Protein AF-X1FG96-F1 (afdb_monomer)

Sequence (168 aa):
IIVNEELYPQISDKLMDEYVPQLEGDGISVEVWTTLYGTPEDLRDAMADYYSINGFYYCMQVGEFPPPLSEIGFFPGESTPYPIDFFFMDLDGEWIDYDEDGYYDDHTGSLEPDIVFGRLAAYTLTYGSSDEAELVNHYLDKNLAYRRGEVTEVLERALAFIDDDWFY

Secondary structure (DSSP, 8-state):
-EEETTTHHHHHHHIIIIIHHHHHHTT-----EEE--S-HHHHHHHHHHHHHHH-S-EEEEES--PPPEEEE-SSTT--EEEE-GGGGT-SSEEEE-SS-SSSB-EEEE--S-SSEEEEE--TT--GGG--HHHHHHHHHHHHHHHHTT------S------SS----

pLDDT: mean 92.65, std 7.82, range [55.69, 98.44]

Nearest PDB structures (foldseek):
  6p6f-assembly1_B  TM=4.409E-01  e=1.849E+00  synthetic construct
  1c2y-assembly1_A  TM=4.576E-01  e=1.974E+00  Spinacia oleracea
  1y7p-assembly1_C  TM=4.973E-01  e=6.408E+00  Archaeoglobus fulgidus
  1y7p-assembly1_A  TM=4.984E-01  e=6.003E+00  Archaeoglobus fulgidus
  1y7p-assembly2_B  TM=4.578E-01  e=4.054E+00  Archaeoglobus fulgidus

Mean predicted aligned error: 5.11 Å

Radius of gyration: 18.97 Å; Cα contacts (8 Å, |Δi|>4): 216; chains: 1; bounding box: 45×39×53 Å

Structure (mmCIF, N/CA/C/O backbone):
data_AF-X1FG96-F1
#
_entry.id   AF-X1FG96-F1
#
loop_
_atom_site.group_PDB
_atom_site.id
_atom_site.type_symbol
_atom_site.label_atom_id
_atom_site.label_alt_id
_atom_site.label_comp_id
_atom_site.label_asym_id
_atom_site.label_entity_id
_atom_site.label_seq_id
_atom_site.pdbx_PDB_ins_code
_atom_site.Cartn_x
_atom_site.Cartn_y
_atom_site.Cartn_z
_atom_site.occupancy
_atom_site.B_iso_or_equiv
_atom_site.auth_seq_id
_atom_site.auth_comp_id
_atom_site.auth_asym_id
_atom_site.auth_atom_id
_atom_site.pdbx_PDB_model_num
ATOM 1 N N . ILE A 1 1 ? 1.375 -5.688 6.969 1.00 97.81 1 ILE A N 1
ATOM 2 C CA . ILE A 1 1 ? 0.997 -4.262 6.791 1.00 97.81 1 ILE A CA 1
ATOM 3 C C . ILE A 1 1 ? 2.287 -3.466 6.745 1.00 97.81 1 ILE A C 1
ATOM 5 O O . ILE A 1 1 ? 3.113 -3.654 7.625 1.00 97.81 1 ILE A O 1
ATOM 9 N N . ILE A 1 2 ? 2.477 -2.625 5.735 1.00 97.38 2 ILE A N 1
ATOM 10 C CA . ILE A 1 2 ? 3.676 -1.796 5.568 1.00 97.38 2 ILE A CA 1
ATOM 11 C C . ILE A 1 2 ? 3.235 -0.337 5.651 1.00 97.38 2 ILE A C 1
ATOM 13 O O . ILE A 1 2 ? 2.331 0.067 4.925 1.00 97.38 2 ILE A O 1
ATOM 17 N N . VAL A 1 3 ? 3.824 0.437 6.556 1.00 97.62 3 VAL A N 1
ATOM 18 C CA . VAL A 1 3 ? 3.413 1.815 6.846 1.00 97.62 3 VAL A CA 1
ATOM 19 C C . VAL A 1 3 ? 4.579 2.762 6.605 1.00 97.62 3 VAL A C 1
ATOM 21 O O . VAL A 1 3 ? 5.705 2.471 7.013 1.00 97.62 3 VAL A O 1
ATOM 24 N N . ASN A 1 4 ? 4.308 3.901 5.967 1.00 96.81 4 ASN A N 1
ATOM 25 C CA . ASN A 1 4 ? 5.288 4.972 5.845 1.00 96.81 4 ASN A CA 1
ATOM 26 C C . ASN A 1 4 ? 5.738 5.418 7.252 1.00 96.81 4 ASN A C 1
ATOM 28 O O . ASN A 1 4 ? 4.910 5.666 8.132 1.00 96.81 4 ASN A O 1
ATOM 32 N N . GLU A 1 5 ? 7.049 5.482 7.479 1.00 96.62 5 GLU A N 1
ATOM 33 C CA . GLU A 1 5 ? 7.643 5.731 8.799 1.00 96.62 5 GLU A CA 1
ATOM 34 C C . GLU A 1 5 ? 7.254 7.094 9.387 1.00 96.62 5 GLU A C 1
ATOM 36 O O . GLU A 1 5 ? 7.094 7.209 10.601 1.00 96.62 5 GLU A O 1
ATOM 41 N N . GLU A 1 6 ? 7.031 8.110 8.552 1.00 95.81 6 GLU A N 1
ATOM 42 C CA . GLU A 1 6 ? 6.608 9.443 9.001 1.00 95.81 6 GLU A CA 1
ATOM 43 C C . GLU A 1 6 ? 5.119 9.482 9.366 1.00 95.81 6 GLU A C 1
ATOM 45 O O . GLU A 1 6 ? 4.701 10.208 10.276 1.00 95.81 6 GLU A O 1
ATOM 50 N N . LEU A 1 7 ? 4.305 8.672 8.687 1.00 96.75 7 LEU A N 1
ATOM 51 C CA . LEU A 1 7 ? 2.878 8.554 8.967 1.00 96.75 7 LEU A CA 1
ATOM 52 C C . LEU A 1 7 ? 2.603 7.690 10.204 1.00 96.75 7 LEU A C 1
ATOM 54 O O . LEU A 1 7 ? 1.666 7.968 10.954 1.00 96.75 7 LEU A O 1
ATOM 58 N N . TYR A 1 8 ? 3.414 6.655 10.439 1.00 98.12 8 TYR A N 1
ATOM 59 C CA . TYR A 1 8 ? 3.157 5.644 11.466 1.00 98.12 8 TYR A CA 1
ATOM 60 C C . TYR A 1 8 ? 2.853 6.218 12.865 1.00 98.12 8 TYR A C 1
ATOM 62 O O . TYR A 1 8 ? 1.822 5.835 13.421 1.00 98.12 8 TYR A O 1
ATOM 70 N N . PRO A 1 9 ? 3.626 7.174 13.429 1.00 98.25 9 PRO A N 1
ATOM 71 C CA . PRO A 1 9 ? 3.339 7.737 14.754 1.00 98.25 9 PRO A CA 1
ATOM 72 C C . PRO A 1 9 ? 1.984 8.450 14.860 1.00 98.25 9 PRO A C 1
ATOM 74 O O . PRO A 1 9 ? 1.491 8.668 15.961 1.00 98.25 9 PRO A O 1
ATOM 77 N N . GLN A 1 10 ? 1.399 8.855 13.731 1.00 98.00 10 GLN A N 1
ATOM 78 C CA . GLN A 1 10 ? 0.145 9.610 13.671 1.00 98.00 10 GLN A CA 1
ATOM 79 C C . GLN A 1 10 ? -1.085 8.693 13.580 1.00 98.00 10 GLN A C 1
ATOM 81 O O . GLN A 1 10 ? -2.214 9.130 13.807 1.00 98.00 10 GLN A O 1
ATOM 86 N N . ILE A 1 11 ? -0.876 7.417 13.249 1.00 98.19 11 ILE A N 1
ATOM 87 C CA . ILE A 1 11 ? -1.941 6.417 13.101 1.00 98.19 11 ILE A CA 1
ATOM 88 C C . ILE A 1 11 ? -1.754 5.213 14.032 1.00 98.19 11 ILE A C 1
ATOM 90 O O . ILE A 1 11 ? -2.634 4.356 14.095 1.00 98.19 11 ILE A O 1
ATOM 94 N N . SER A 1 12 ? -0.619 5.119 14.738 1.00 98.06 12 SER A N 1
ATOM 95 C CA . SER A 1 12 ? -0.228 3.933 15.506 1.00 98.06 12 SER A CA 1
ATOM 96 C C . SER A 1 12 ? -1.237 3.564 16.579 1.00 98.06 12 SER A C 1
ATOM 98 O O . SER A 1 12 ? -1.514 2.382 16.728 1.00 98.06 12 SER A O 1
ATOM 100 N N . ASP A 1 13 ? -1.826 4.539 17.272 1.00 98.12 13 ASP A N 1
ATOM 101 C CA . ASP A 1 13 ? -2.819 4.272 18.319 1.00 98.12 13 ASP A CA 1
ATOM 102 C C . ASP A 1 13 ? -4.022 3.523 17.721 1.00 98.12 13 ASP A C 1
ATOM 104 O O . ASP A 1 13 ? -4.406 2.452 18.180 1.00 98.12 13 ASP A O 1
ATOM 108 N N . LYS A 1 14 ? -4.567 4.010 16.600 1.00 98.00 14 LYS A N 1
ATOM 109 C CA . LYS A 1 14 ? -5.678 3.339 15.911 1.00 98.00 14 LYS A CA 1
ATOM 110 C C . LYS A 1 14 ? -5.256 1.997 15.313 1.00 98.00 14 LYS A C 1
ATOM 112 O O . LYS A 1 14 ? -5.986 1.008 15.399 1.00 98.00 14 LYS A O 1
ATOM 117 N N . LEU A 1 15 ? -4.095 1.966 14.663 1.00 98.38 15 LEU A N 1
ATOM 118 C CA . LEU A 1 15 ? -3.607 0.793 13.951 1.00 98.38 15 LEU A CA 1
ATOM 119 C C . LEU A 1 15 ? -3.276 -0.353 14.914 1.00 98.38 15 LEU A C 1
ATOM 121 O O . LEU A 1 15 ? -3.755 -1.466 14.714 1.00 98.38 15 LEU A O 1
ATOM 125 N N . MET A 1 16 ? -2.479 -0.086 15.946 1.00 98.44 16 MET A N 1
ATOM 126 C CA . MET A 1 16 ? -1.924 -1.096 16.848 1.00 98.44 16 MET A CA 1
ATOM 127 C C . MET A 1 16 ? -2.837 -1.422 18.027 1.00 98.44 16 MET A C 1
ATOM 129 O O . MET A 1 16 ? -2.845 -2.576 18.449 1.00 98.44 16 MET A O 1
ATOM 133 N N . ASP A 1 17 ? -3.623 -0.466 18.533 1.00 98.19 17 ASP A N 1
ATOM 134 C CA . ASP A 1 17 ? -4.474 -0.719 19.705 1.00 98.19 17 ASP A CA 1
ATOM 135 C C . ASP A 1 17 ? -5.890 -1.175 19.325 1.00 98.19 17 ASP A C 1
ATOM 137 O O . ASP A 1 17 ? -6.584 -1.778 20.147 1.00 98.19 17 ASP A O 1
ATOM 141 N N . GLU A 1 18 ? -6.330 -0.939 18.081 1.00 98.06 18 GLU A N 1
ATOM 142 C CA . GLU A 1 18 ? -7.683 -1.300 17.640 1.00 98.06 18 GLU A CA 1
ATOM 143 C C . GLU A 1 18 ? -7.726 -2.172 16.384 1.00 98.06 18 GLU A C 1
ATOM 145 O O . GLU A 1 18 ? -8.368 -3.226 16.400 1.00 98.06 18 GLU A O 1
ATOM 150 N N . TYR A 1 19 ? -7.085 -1.752 15.289 1.00 98.25 19 TYR A N 1
ATOM 151 C CA . TYR A 1 19 ? -7.217 -2.435 13.999 1.00 98.25 19 TYR A CA 1
ATOM 152 C C . TYR A 1 19 ? -6.516 -3.795 13.967 1.00 98.25 19 TYR A C 1
ATOM 154 O O . TYR A 1 19 ? -7.150 -4.802 13.655 1.00 98.25 19 TYR A O 1
ATOM 162 N N . VAL A 1 20 ? -5.234 -3.847 14.331 1.00 98.44 20 VAL A N 1
ATOM 163 C CA . VAL A 1 20 ? -4.462 -5.094 14.400 1.00 98.44 20 VAL A CA 1
ATOM 164 C C . VAL A 1 20 ? -5.093 -6.090 15.385 1.00 98.44 20 VAL A C 1
ATOM 166 O O . VAL A 1 20 ? -5.380 -7.206 14.950 1.00 98.44 20 VAL A O 1
ATOM 169 N N . PRO A 1 21 ? -5.445 -5.718 16.634 1.00 98.38 21 PRO A N 1
ATOM 170 C CA . PRO A 1 21 ? -6.110 -6.639 17.556 1.00 98.38 21 PRO A CA 1
ATOM 171 C C . PRO A 1 21 ? -7.462 -7.147 17.050 1.00 98.38 21 PRO A C 1
ATOM 173 O O . PRO A 1 21 ? -7.824 -8.291 17.320 1.00 98.38 21 PRO A O 1
ATOM 176 N N . GLN A 1 22 ? -8.219 -6.330 16.305 1.00 97.94 22 GLN A N 1
ATOM 177 C CA . GLN A 1 22 ? -9.451 -6.795 15.666 1.00 97.94 22 GLN A CA 1
ATOM 178 C C . GLN A 1 22 ? -9.159 -7.871 14.613 1.00 97.94 22 GLN A C 1
ATOM 180 O O . GLN A 1 22 ? -9.829 -8.899 14.610 1.00 97.94 22 GLN A O 1
ATOM 185 N N . LEU A 1 23 ? -8.166 -7.664 13.741 1.00 97.31 23 LEU A N 1
ATOM 186 C CA . LEU A 1 23 ? -7.777 -8.659 12.734 1.00 97.31 23 LEU A CA 1
ATOM 187 C C . LEU A 1 23 ? -7.273 -9.958 13.380 1.00 97.31 23 LEU A C 1
ATOM 189 O O . LEU A 1 23 ? -7.657 -11.046 12.954 1.00 97.31 23 LEU A O 1
ATOM 193 N N . GLU A 1 24 ? -6.469 -9.855 14.437 1.00 98.00 24 GLU A N 1
ATOM 194 C CA . GLU A 1 24 ? -6.007 -11.015 15.205 1.00 98.00 24 GLU A CA 1
ATOM 195 C C . GLU A 1 24 ? -7.168 -11.739 15.898 1.00 98.00 24 GLU A C 1
ATOM 197 O O . GLU A 1 24 ? -7.217 -12.971 15.904 1.00 98.00 24 GLU A O 1
ATOM 202 N N . GLY A 1 25 ? -8.152 -10.991 16.406 1.00 97.31 25 GLY A N 1
ATOM 203 C CA . GLY A 1 25 ? -9.413 -11.528 16.918 1.00 97.31 25 GLY A CA 1
ATOM 204 C C . GLY A 1 25 ? -10.246 -12.252 15.854 1.00 97.31 25 GLY A C 1
ATOM 205 O O . GLY A 1 25 ? -10.903 -13.245 16.171 1.00 97.31 25 GLY A O 1
ATOM 206 N N . ASP A 1 26 ? -10.158 -11.817 14.593 1.00 95.38 26 ASP A N 1
ATOM 207 C CA . ASP A 1 26 ? -10.759 -12.479 13.427 1.00 95.38 26 ASP A CA 1
ATOM 208 C C . ASP A 1 26 ? -9.948 -13.719 12.966 1.00 95.38 26 ASP A C 1
ATOM 210 O O . ASP A 1 26 ? -10.336 -14.401 12.015 1.00 95.38 26 ASP A O 1
ATOM 214 N N . GLY A 1 27 ? -8.831 -14.041 13.633 1.00 96.56 27 GLY A N 1
ATOM 215 C CA . GLY A 1 27 ? -7.964 -15.182 13.319 1.00 96.56 27 GLY A CA 1
ATOM 216 C C . GLY A 1 27 ? -6.898 -14.902 12.256 1.00 96.56 27 GLY A C 1
ATOM 217 O O . GLY A 1 27 ? -6.315 -15.845 11.719 1.00 96.56 27 GLY A O 1
ATOM 218 N N . ILE A 1 28 ? -6.641 -13.631 11.938 1.00 95.69 28 ILE A N 1
ATOM 219 C CA . ILE A 1 28 ? -5.632 -13.207 10.964 1.00 95.69 28 ILE A CA 1
ATOM 220 C C . ILE A 1 28 ? -4.344 -12.858 11.713 1.00 95.69 28 ILE A C 1
ATOM 222 O O . ILE A 1 28 ? -4.340 -11.969 12.555 1.00 95.69 28 ILE A O 1
ATOM 226 N N . SER A 1 29 ? -3.232 -13.525 11.396 1.00 96.81 29 SER A N 1
ATOM 227 C CA . SER A 1 29 ? -1.921 -13.119 11.915 1.00 96.81 29 SER A CA 1
ATOM 228 C C . SER A 1 29 ? -1.449 -11.865 11.184 1.00 96.81 29 SER A C 1
ATOM 230 O O . SER A 1 29 ? -1.483 -11.819 9.953 1.00 96.81 29 SER A O 1
ATOM 232 N N . VAL A 1 30 ? -1.041 -10.842 11.936 1.00 97.94 30 VAL A N 1
ATOM 233 C CA . VAL A 1 30 ? -0.651 -9.547 11.376 1.00 97.94 30 VAL A CA 1
ATOM 234 C C . VAL A 1 30 ? 0.774 -9.206 11.784 1.00 97.94 30 VAL A C 1
ATOM 236 O O . VAL A 1 30 ? 1.120 -9.216 12.959 1.00 97.94 30 VAL A O 1
ATOM 239 N N . GLU A 1 31 ? 1.579 -8.833 10.796 1.00 97.69 31 GLU A N 1
ATOM 240 C CA . GLU A 1 31 ? 2.884 -8.214 11.000 1.00 97.69 31 GLU A CA 1
ATOM 241 C C . GLU A 1 31 ? 2.849 -6.777 10.469 1.00 97.69 31 GLU A C 1
ATOM 243 O O . GLU A 1 31 ? 2.250 -6.508 9.418 1.00 97.69 31 GLU A O 1
ATOM 248 N N . VAL A 1 32 ? 3.445 -5.842 11.212 1.00 98.06 32 VAL A N 1
ATOM 249 C CA . VAL A 1 32 ? 3.488 -4.416 10.860 1.00 98.06 32 VAL A CA 1
ATOM 250 C C . VAL A 1 32 ? 4.934 -3.982 10.683 1.00 98.06 32 VAL A C 1
ATOM 252 O O . VAL A 1 32 ? 5.736 -4.106 11.606 1.00 98.06 32 VAL A O 1
ATOM 255 N N . TRP A 1 33 ? 5.252 -3.464 9.500 1.00 96.94 33 TRP A N 1
ATOM 256 C CA . TRP A 1 33 ? 6.554 -2.903 9.154 1.00 96.94 33 TRP A CA 1
ATOM 257 C C . TRP A 1 33 ? 6.440 -1.398 8.965 1.00 96.94 33 TRP A C 1
ATOM 259 O O . TRP A 1 33 ? 5.446 -0.910 8.425 1.00 96.94 33 TRP A O 1
ATOM 269 N N . THR A 1 34 ? 7.472 -0.674 9.381 1.00 96.50 34 THR A N 1
ATOM 270 C CA . THR A 1 34 ? 7.588 0.776 9.201 1.00 96.50 34 THR A CA 1
ATOM 271 C C . THR A 1 34 ? 8.844 1.100 8.428 1.00 96.50 34 THR A C 1
ATOM 273 O O . THR A 1 34 ? 9.883 0.480 8.663 1.00 96.50 34 THR A O 1
ATOM 276 N N . THR A 1 35 ? 8.755 2.062 7.520 1.00 94.25 35 THR A N 1
ATOM 277 C CA . THR A 1 35 ? 9.838 2.329 6.577 1.00 94.25 35 THR A CA 1
ATOM 278 C C . THR A 1 35 ? 9.626 3.630 5.805 1.00 94.25 35 THR A C 1
ATOM 280 O O . THR A 1 35 ? 8.493 4.025 5.531 1.00 94.25 35 THR A O 1
ATOM 283 N N . LEU A 1 36 ? 10.714 4.274 5.402 1.00 88.75 36 LEU A N 1
ATOM 284 C CA . LEU A 1 36 ? 10.678 5.277 4.336 1.00 88.75 36 LEU A CA 1
ATOM 285 C C . LEU A 1 36 ? 10.714 4.615 2.944 1.00 88.75 36 LEU A C 1
ATOM 287 O O . LEU A 1 36 ? 10.098 5.142 2.028 1.00 88.75 36 LEU A O 1
ATOM 291 N N . TYR A 1 37 ? 11.389 3.452 2.850 1.00 70.38 37 TYR A N 1
ATOM 292 C CA . TYR A 1 37 ? 11.885 2.707 1.673 1.00 70.38 37 TYR A CA 1
ATOM 293 C C . TYR A 1 37 ? 12.435 3.561 0.512 1.00 70.38 37 TYR A C 1
ATOM 295 O O . TYR A 1 37 ? 12.191 4.754 0.386 1.00 70.38 37 TYR A O 1
ATOM 303 N N . GLY A 1 38 ? 13.304 2.948 -0.294 1.00 76.81 38 GLY A N 1
ATOM 304 C CA . GLY A 1 38 ? 13.973 3.605 -1.414 1.00 76.81 38 GLY A CA 1
ATOM 305 C C . GLY A 1 38 ? 13.093 3.590 -2.654 1.00 76.81 38 GLY A C 1
ATOM 306 O O . GLY A 1 38 ? 12.337 4.529 -2.906 1.00 76.81 38 GLY A O 1
ATOM 307 N N . THR A 1 39 ? 13.203 2.511 -3.423 1.00 91.38 39 THR A N 1
ATOM 308 C CA . THR A 1 39 ? 12.491 2.340 -4.692 1.00 91.38 39 THR A CA 1
ATOM 309 C C . THR A 1 39 ? 11.402 1.258 -4.596 1.00 91.38 39 THR A C 1
ATOM 311 O O . THR A 1 39 ? 11.377 0.484 -3.631 1.00 91.38 39 THR A O 1
ATOM 314 N N . 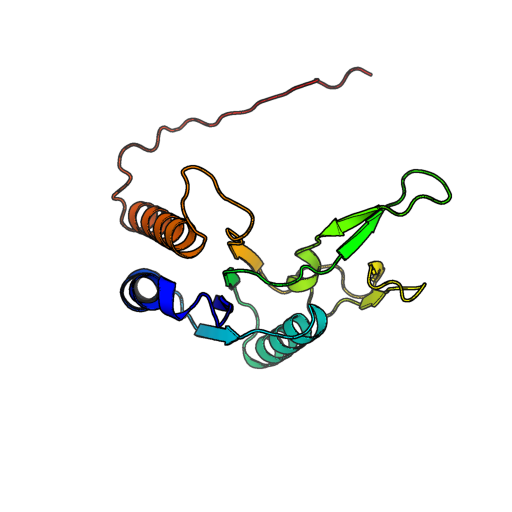PRO A 1 40 ? 10.465 1.187 -5.561 1.00 94.25 40 PRO A N 1
ATOM 315 C CA . PRO A 1 40 ? 9.521 0.075 -5.654 1.00 94.25 40 PRO A CA 1
ATOM 316 C C . PRO A 1 40 ? 10.214 -1.296 -5.681 1.00 94.25 40 PRO A C 1
ATOM 318 O O . PRO A 1 40 ? 9.735 -2.231 -5.046 1.00 94.25 40 PRO A O 1
ATOM 321 N N . GLU A 1 41 ? 11.353 -1.410 -6.359 1.00 95.06 41 GLU A N 1
ATOM 322 C CA . GLU A 1 41 ? 12.132 -2.647 -6.489 1.00 95.06 41 GLU A CA 1
ATOM 323 C C . GLU A 1 41 ? 12.627 -3.131 -5.127 1.00 95.06 41 GLU A C 1
ATOM 325 O O . GLU A 1 41 ? 12.379 -4.279 -4.772 1.00 95.06 41 GLU A O 1
ATOM 330 N N . ASP A 1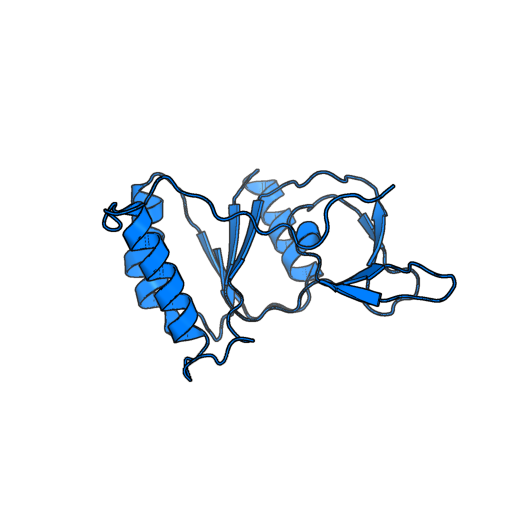 42 ? 13.205 -2.241 -4.310 1.00 93.25 42 ASP A N 1
ATOM 331 C CA . ASP A 1 42 ? 13.653 -2.587 -2.953 1.00 93.25 42 ASP A CA 1
ATOM 332 C C . ASP A 1 42 ? 12.506 -3.167 -2.106 1.00 93.25 42 ASP A C 1
ATOM 334 O O . ASP A 1 42 ? 12.684 -4.101 -1.318 1.00 93.25 42 ASP A O 1
ATOM 338 N N . LEU A 1 43 ? 11.305 -2.596 -2.250 1.00 93.75 43 LEU A N 1
ATOM 339 C CA . LEU A 1 43 ? 10.124 -3.059 -1.533 1.00 93.75 43 LEU A CA 1
ATOM 340 C C . LEU A 1 43 ? 9.633 -4.412 -2.062 1.00 93.75 43 LEU A C 1
ATOM 342 O O . LEU A 1 43 ? 9.252 -5.274 -1.267 1.00 93.75 43 LEU A O 1
ATOM 346 N N . ARG A 1 44 ? 9.636 -4.608 -3.385 1.00 96.25 44 ARG A N 1
ATOM 347 C CA . ARG A 1 44 ? 9.278 -5.882 -4.020 1.00 96.25 44 ARG A CA 1
ATOM 348 C C . ARG A 1 44 ? 10.243 -6.990 -3.609 1.00 96.25 44 ARG A C 1
ATOM 350 O O . ARG A 1 44 ? 9.776 -8.056 -3.218 1.00 96.25 44 ARG A O 1
ATOM 357 N N . ASP A 1 45 ? 11.542 -6.716 -3.580 1.00 95.69 45 ASP A N 1
ATOM 358 C CA . ASP A 1 45 ? 12.567 -7.669 -3.149 1.00 95.69 45 ASP A CA 1
ATOM 359 C C . ASP A 1 45 ? 12.380 -8.068 -1.679 1.00 95.69 45 ASP A C 1
ATOM 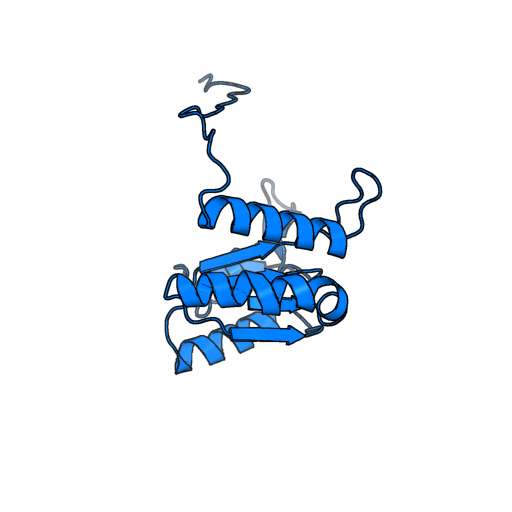361 O O . ASP A 1 45 ? 12.363 -9.254 -1.349 1.00 95.69 45 ASP A O 1
ATOM 365 N N . ALA A 1 46 ? 12.132 -7.102 -0.786 1.00 95.44 46 ALA A N 1
ATOM 366 C CA . ALA A 1 46 ? 11.846 -7.393 0.622 1.00 95.44 46 ALA A CA 1
ATOM 367 C C . ALA A 1 46 ? 10.580 -8.256 0.804 1.00 95.44 46 ALA A C 1
ATOM 369 O O . ALA A 1 46 ? 10.508 -9.101 1.703 1.00 95.44 46 ALA A O 1
ATOM 370 N N . MET A 1 47 ? 9.574 -8.051 -0.048 1.00 96.25 47 MET A N 1
ATOM 371 C CA . MET A 1 47 ? 8.359 -8.864 -0.089 1.00 96.25 47 MET A CA 1
ATOM 372 C C . MET A 1 47 ? 8.626 -10.275 -0.635 1.00 96.25 47 MET A C 1
ATOM 374 O O . MET A 1 47 ? 8.167 -11.249 -0.039 1.00 96.25 47 MET A O 1
ATOM 378 N N . ALA A 1 48 ? 9.421 -10.412 -1.696 1.00 97.69 48 ALA A N 1
ATOM 379 C CA . ALA A 1 48 ? 9.840 -11.703 -2.240 1.00 97.69 48 ALA A CA 1
ATOM 380 C C . ALA A 1 48 ? 10.645 -12.523 -1.214 1.00 97.69 48 ALA A C 1
ATOM 382 O O . ALA A 1 48 ? 10.374 -13.710 -1.005 1.00 97.69 48 ALA A O 1
ATOM 383 N N . ASP A 1 49 ? 11.562 -11.879 -0.488 1.00 97.38 49 ASP A N 1
ATOM 384 C CA . ASP A 1 49 ? 12.304 -12.499 0.611 1.00 97.38 49 ASP A CA 1
ATOM 385 C C . ASP A 1 49 ? 11.356 -13.009 1.703 1.00 97.38 49 ASP A C 1
ATOM 387 O O . ASP A 1 49 ? 11.472 -14.155 2.153 1.00 97.38 49 ASP A O 1
ATOM 391 N N . TYR A 1 50 ? 10.370 -12.199 2.099 1.00 96.94 50 TYR A N 1
ATOM 392 C CA . TYR A 1 50 ? 9.365 -12.607 3.078 1.00 96.94 50 TYR A CA 1
ATOM 393 C C . TYR A 1 50 ? 8.515 -13.782 2.591 1.00 96.94 50 TYR A C 1
ATOM 395 O O . TYR A 1 50 ? 8.286 -14.730 3.351 1.00 96.94 50 TYR A O 1
ATOM 403 N N . TYR A 1 51 ? 8.081 -13.747 1.329 1.00 98.06 51 TYR A N 1
ATOM 404 C CA . TYR A 1 51 ? 7.333 -14.821 0.683 1.00 98.06 51 TYR A CA 1
ATOM 405 C C . TYR A 1 51 ? 8.124 -16.132 0.676 1.00 98.06 51 TYR A C 1
ATOM 407 O O . TYR A 1 51 ? 7.585 -17.182 1.020 1.00 98.06 51 TYR A O 1
ATOM 415 N N . SER A 1 52 ? 9.426 -16.084 0.380 1.00 97.94 52 SER A N 1
ATOM 416 C CA . SER A 1 52 ? 10.284 -17.277 0.339 1.00 97.94 52 SER A CA 1
ATOM 417 C C . SER A 1 52 ? 10.359 -18.026 1.680 1.00 97.94 52 SER A C 1
ATOM 419 O O . SER A 1 52 ? 10.588 -19.239 1.714 1.00 97.94 52 SER A O 1
ATOM 421 N N . ILE A 1 53 ? 10.139 -17.312 2.790 1.00 97.31 53 ILE A N 1
ATOM 422 C CA . ILE A 1 53 ? 10.191 -17.843 4.155 1.00 97.31 53 ILE A CA 1
ATOM 423 C C . ILE A 1 53 ? 8.795 -18.245 4.648 1.00 97.31 53 ILE A C 1
ATOM 425 O O . ILE A 1 53 ? 8.650 -19.286 5.293 1.00 97.31 53 ILE A O 1
ATOM 429 N N . ASN A 1 54 ? 7.778 -17.425 4.369 1.00 96.44 54 ASN A N 1
ATOM 430 C CA . ASN A 1 54 ? 6.456 -17.524 4.997 1.00 96.44 54 ASN A CA 1
ATOM 431 C C . ASN A 1 54 ? 5.355 -18.051 4.062 1.00 96.44 54 ASN A C 1
ATOM 433 O O . ASN A 1 54 ? 4.296 -18.466 4.536 1.00 96.44 54 ASN A O 1
ATOM 437 N N . GLY A 1 55 ? 5.599 -18.087 2.751 1.00 96.94 55 GLY A N 1
ATOM 438 C CA . GLY A 1 55 ? 4.602 -18.400 1.731 1.00 96.94 55 GLY A CA 1
ATOM 439 C C . GLY A 1 55 ? 3.621 -17.249 1.500 1.00 96.94 55 GLY A C 1
ATOM 440 O O . GLY A 1 55 ? 3.946 -16.091 1.729 1.00 96.94 55 GLY A O 1
ATOM 441 N N . PHE A 1 56 ? 2.412 -17.577 1.040 1.00 97.44 56 PHE A N 1
ATOM 442 C CA . PHE A 1 56 ? 1.369 -16.613 0.675 1.00 97.44 56 PHE A CA 1
ATOM 443 C C . PHE A 1 56 ? 0.922 -15.711 1.839 1.00 97.44 56 PHE A C 1
ATOM 445 O O . PHE A 1 56 ? 0.643 -16.195 2.939 1.00 97.44 56 PHE A O 1
ATOM 452 N N . TYR A 1 57 ? 0.738 -14.415 1.565 1.00 97.94 57 TYR A N 1
ATOM 453 C CA . TYR A 1 57 ? 0.199 -13.440 2.516 1.00 97.94 57 TYR A CA 1
ATOM 454 C C . TYR A 1 57 ? -0.601 -12.321 1.832 1.00 97.94 57 TYR A C 1
ATOM 456 O O . TYR A 1 57 ? -0.604 -12.163 0.612 1.00 97.94 57 TYR A O 1
ATOM 464 N N . TYR A 1 58 ? -1.287 -11.526 2.656 1.00 97.69 58 TYR A N 1
ATOM 465 C CA . TYR A 1 58 ? -1.942 -10.285 2.249 1.00 97.69 58 TYR A CA 1
ATOM 466 C C . TYR A 1 58 ? -1.075 -9.095 2.667 1.00 97.69 58 TYR A C 1
ATOM 468 O O . TYR A 1 58 ? -0.690 -8.983 3.834 1.00 97.69 58 TYR A O 1
ATOM 476 N N . CYS A 1 59 ? -0.808 -8.176 1.745 1.00 97.56 59 CYS A N 1
ATOM 477 C CA . CYS A 1 59 ? -0.107 -6.930 2.010 1.00 97.56 59 CYS A CA 1
ATOM 478 C C . CYS A 1 59 ? -1.065 -5.739 1.914 1.00 97.56 59 CYS A C 1
ATOM 480 O O . CYS A 1 59 ? -1.838 -5.608 0.968 1.00 97.56 59 CYS A O 1
ATOM 482 N N . MET A 1 60 ? -0.982 -4.848 2.899 1.00 97.25 60 MET A N 1
ATOM 483 C CA . MET A 1 60 ? -1.589 -3.523 2.842 1.00 97.25 60 MET A CA 1
ATOM 484 C C . MET A 1 60 ? -0.485 -2.498 3.059 1.00 97.25 60 MET A C 1
ATOM 486 O O . MET A 1 60 ? 0.135 -2.501 4.127 1.00 97.25 60 MET A O 1
ATOM 490 N N . GLN A 1 61 ? -0.259 -1.650 2.063 1.00 96.31 61 GLN A N 1
ATOM 491 C CA . GLN A 1 61 ? 0.648 -0.512 2.136 1.00 96.31 61 GLN A CA 1
ATOM 492 C C . GLN A 1 61 ? -0.132 0.740 2.558 1.00 96.31 61 GLN A C 1
ATOM 494 O O . GLN A 1 61 ? -1.209 0.998 2.022 1.00 96.31 61 GLN A O 1
ATOM 499 N N . VAL A 1 62 ? 0.384 1.510 3.516 1.00 97.25 62 VAL A N 1
ATOM 500 C CA . VAL A 1 62 ? -0.297 2.675 4.101 1.00 97.25 62 VAL A CA 1
ATOM 501 C C . VAL A 1 62 ? 0.622 3.894 4.101 1.00 97.25 62 VAL A C 1
ATOM 503 O O . VAL A 1 62 ? 1.682 3.864 4.725 1.00 97.25 62 VAL A O 1
ATOM 506 N N . GLY A 1 63 ? 0.180 4.972 3.457 1.00 94.75 63 GLY A N 1
ATOM 507 C CA . GLY A 1 63 ? 0.918 6.233 3.354 1.00 94.75 63 GLY A CA 1
ATOM 508 C C . GLY A 1 63 ? 1.562 6.471 1.990 1.00 94.75 63 GLY A C 1
ATOM 509 O O . GLY A 1 63 ? 1.317 5.738 1.025 1.00 94.75 63 GLY A O 1
ATOM 510 N N . GLU A 1 64 ? 2.381 7.518 1.916 1.00 92.44 64 GLU A N 1
ATOM 511 C CA . GLU A 1 64 ? 3.107 7.895 0.705 1.00 92.44 64 GLU A CA 1
ATOM 512 C C . GLU A 1 64 ? 4.274 6.941 0.418 1.00 92.44 64 GLU A C 1
ATOM 514 O O . GLU A 1 64 ? 5.213 6.816 1.204 1.00 92.44 64 GLU A O 1
ATOM 519 N N . PHE A 1 65 ? 4.210 6.282 -0.739 1.00 92.25 65 PHE A N 1
ATOM 520 C CA . PHE A 1 65 ? 5.287 5.478 -1.311 1.00 92.25 65 PHE A CA 1
ATOM 521 C C . PHE A 1 65 ? 5.333 5.710 -2.822 1.00 92.25 65 PHE A C 1
ATOM 523 O O . PHE A 1 65 ? 4.264 5.699 -3.452 1.00 92.25 65 PHE A O 1
ATOM 530 N N . PRO A 1 66 ? 6.525 5.861 -3.428 1.00 90.25 66 PRO A N 1
ATOM 531 C CA . PRO A 1 66 ? 6.653 5.915 -4.878 1.00 90.25 66 PRO A CA 1
ATOM 532 C C . PRO A 1 66 ? 5.992 4.683 -5.519 1.00 90.25 66 PRO A C 1
ATOM 534 O O . PRO A 1 66 ? 6.285 3.555 -5.112 1.00 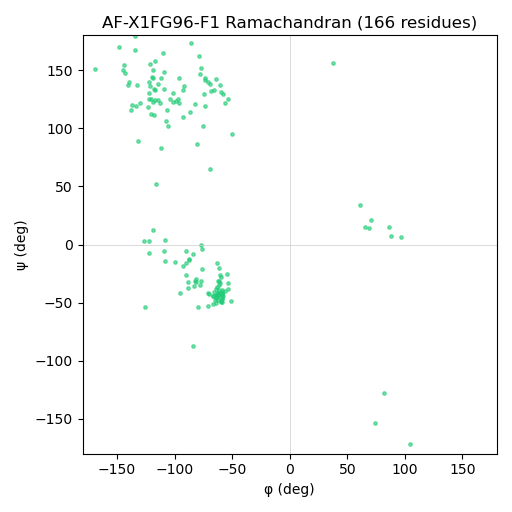90.25 66 PRO A O 1
ATOM 537 N N . PRO A 1 67 ? 5.049 4.848 -6.462 1.00 92.31 67 PRO A N 1
ATOM 538 C CA . PRO A 1 67 ? 4.516 3.716 -7.198 1.00 92.31 67 PRO A CA 1
ATOM 539 C C . PRO A 1 67 ? 5.506 3.276 -8.290 1.00 92.31 67 PRO A C 1
ATOM 541 O O . PRO A 1 67 ? 6.162 4.132 -8.883 1.00 92.31 67 PRO A O 1
ATOM 544 N N . PRO A 1 68 ? 5.575 1.974 -8.605 1.00 95.50 68 PRO A N 1
ATOM 545 C CA . PRO A 1 68 ? 6.152 1.522 -9.863 1.00 95.50 68 PRO A CA 1
ATOM 546 C C . PRO A 1 68 ? 5.286 2.043 -11.011 1.00 95.50 68 PRO A C 1
ATOM 548 O O . PRO A 1 68 ? 4.055 2.112 -10.894 1.00 95.50 68 PRO A O 1
ATOM 551 N N . LEU A 1 69 ? 5.931 2.421 -12.106 1.00 96.62 69 LEU A N 1
ATOM 552 C CA . LEU A 1 69 ? 5.281 2.964 -13.289 1.00 96.62 69 LEU A CA 1
ATOM 553 C C . LEU A 1 69 ? 5.552 2.025 -14.463 1.00 96.62 69 LEU A C 1
ATOM 555 O O . LEU A 1 69 ? 6.676 1.578 -14.647 1.00 96.62 69 LEU A O 1
ATOM 559 N N . SER A 1 70 ? 4.516 1.712 -15.231 1.00 96.06 70 SER A N 1
ATOM 560 C CA . SER A 1 70 ? 4.626 1.030 -16.522 1.00 96.06 70 SER A CA 1
ATOM 561 C C . SER A 1 70 ? 4.110 1.959 -17.606 1.00 96.06 70 SER A C 1
ATOM 563 O 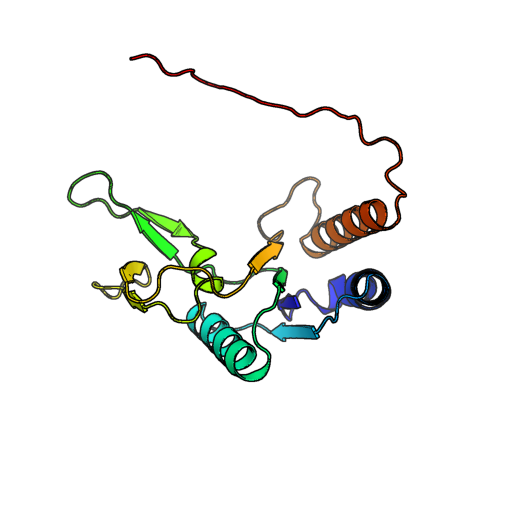O . SER A 1 70 ? 3.337 2.874 -17.310 1.00 96.06 70 SER A O 1
ATOM 565 N N . GLU A 1 71 ? 4.520 1.747 -18.848 1.00 93.88 71 GLU A N 1
ATOM 566 C CA . GLU A 1 71 ? 4.073 2.566 -19.964 1.00 93.88 71 GLU A CA 1
ATOM 567 C C . GLU A 1 71 ? 3.134 1.822 -20.904 1.00 93.88 71 GLU A C 1
ATOM 569 O O . GLU A 1 71 ? 3.191 0.608 -21.093 1.00 93.88 71 GLU A O 1
ATOM 574 N N . ILE A 1 72 ? 2.212 2.577 -21.495 1.00 89.69 72 ILE A N 1
ATOM 575 C CA . ILE A 1 72 ? 1.375 2.096 -22.588 1.00 89.69 72 ILE A CA 1
ATOM 576 C C . ILE A 1 72 ? 1.358 3.126 -23.715 1.00 89.69 72 ILE A C 1
ATOM 578 O O . ILE A 1 72 ? 1.220 4.330 -23.482 1.00 89.69 72 ILE A O 1
ATOM 582 N N . GLY A 1 73 ? 1.471 2.641 -24.950 1.00 83.62 73 GLY A N 1
ATOM 583 C CA . GLY A 1 73 ? 1.365 3.435 -26.170 1.00 83.62 73 GLY A CA 1
ATOM 584 C C . GLY A 1 73 ? 0.259 2.899 -27.072 1.00 83.62 73 GLY A C 1
ATOM 585 O O . GLY A 1 73 ? 0.264 1.722 -27.434 1.00 83.62 73 GLY A O 1
ATOM 586 N N . PHE A 1 74 ? -0.694 3.750 -27.464 1.00 76.44 74 PHE A N 1
ATOM 587 C CA . PHE A 1 74 ? -1.737 3.364 -28.425 1.00 76.44 74 PHE A CA 1
ATOM 588 C C . PHE A 1 74 ? -1.319 3.647 -29.872 1.00 76.44 74 PHE A C 1
ATOM 590 O O . PHE A 1 74 ? -1.775 2.966 -30.795 1.00 76.44 74 PHE A O 1
ATOM 597 N N . PHE A 1 75 ? -0.433 4.626 -30.077 1.00 81.56 75 PHE A N 1
ATOM 598 C CA . PHE A 1 75 ? 0.105 4.989 -31.384 1.00 81.56 75 PHE A CA 1
ATOM 599 C C . PHE A 1 75 ? 1.639 4.880 -31.432 1.00 81.56 75 PHE A C 1
ATOM 601 O O . PHE A 1 75 ? 2.304 4.989 -30.404 1.00 81.56 75 PHE A O 1
ATOM 608 N N . PRO A 1 76 ? 2.236 4.679 -32.626 1.00 77.38 76 PRO A N 1
ATOM 609 C 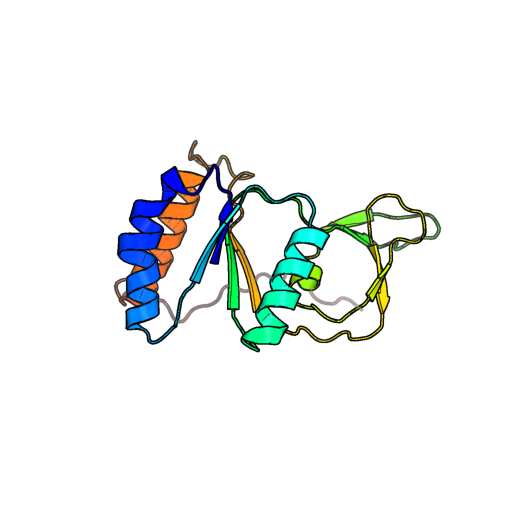CA . PRO A 1 76 ? 3.689 4.634 -32.765 1.00 77.38 76 PRO A CA 1
ATOM 610 C C . PRO A 1 76 ? 4.359 5.903 -32.222 1.00 77.38 76 PRO A C 1
ATOM 612 O O . PRO A 1 76 ? 4.099 7.000 -32.720 1.00 77.38 76 PRO A O 1
ATOM 615 N N . GLY A 1 77 ? 5.256 5.732 -31.250 1.00 77.19 77 GLY A N 1
ATOM 616 C CA . GLY A 1 77 ? 5.984 6.826 -30.603 1.00 77.19 77 GLY A CA 1
ATOM 617 C C . GLY A 1 77 ? 5.273 7.452 -29.401 1.00 77.19 77 GLY A C 1
ATOM 618 O O . GLY A 1 77 ? 5.749 8.470 -28.908 1.00 77.19 77 GLY A O 1
ATOM 619 N N . GLU A 1 78 ? 4.155 6.882 -28.946 1.00 84.56 78 GLU A N 1
ATOM 620 C CA . GLU A 1 78 ? 3.568 7.220 -27.650 1.00 84.56 78 GLU A CA 1
ATOM 621 C C . GLU A 1 78 ? 4.089 6.292 -26.558 1.00 84.56 78 GLU A C 1
ATOM 623 O O . GLU A 1 78 ? 4.103 5.078 -26.743 1.00 84.56 78 GLU A O 1
ATOM 628 N N . SER A 1 79 ? 4.420 6.893 -25.418 1.00 87.44 79 SER A N 1
ATOM 629 C CA . SER A 1 79 ? 4.621 6.221 -24.140 1.00 87.44 79 SER A CA 1
ATOM 630 C C . SER A 1 79 ? 3.947 7.070 -23.073 1.00 87.44 79 SER A C 1
ATOM 632 O O . SER A 1 79 ? 4.196 8.276 -22.981 1.00 87.44 79 SER A O 1
ATOM 634 N N . THR A 1 80 ? 2.969 6.494 -22.378 1.00 91.94 80 THR A N 1
ATOM 635 C CA . THR A 1 80 ? 2.261 7.166 -21.284 1.00 91.94 80 THR A CA 1
ATOM 636 C C . THR A 1 80 ? 2.451 6.354 -20.010 1.00 91.94 80 THR A C 1
ATOM 638 O O . THR A 1 80 ? 1.882 5.260 -19.930 1.00 91.94 80 THR A O 1
ATOM 641 N N . PRO A 1 81 ? 3.182 6.877 -19.010 1.00 93.94 81 PRO A N 1
ATOM 642 C CA . PRO A 1 81 ? 3.407 6.164 -17.766 1.00 93.94 81 PRO A CA 1
ATOM 643 C C . PRO A 1 81 ? 2.142 6.150 -16.906 1.00 93.94 81 PRO A C 1
ATOM 645 O O . PRO A 1 81 ? 1.405 7.139 -16.813 1.00 93.94 81 PRO A O 1
ATOM 648 N N . TYR A 1 82 ? 1.900 5.029 -16.238 1.00 94.31 82 TYR A N 1
ATOM 649 C CA . TYR A 1 82 ? 0.810 4.843 -15.289 1.00 94.31 82 TYR A CA 1
ATOM 650 C C . TYR A 1 82 ? 1.254 3.956 -14.114 1.00 94.31 82 TYR A C 1
ATOM 652 O O . TYR A 1 82 ? 2.086 3.065 -14.286 1.00 94.31 82 TYR A O 1
ATOM 660 N N . PRO A 1 83 ? 0.719 4.181 -12.900 1.00 94.75 83 PRO A N 1
ATOM 661 C CA . PRO A 1 83 ? 1.056 3.368 -11.737 1.00 94.75 83 PRO A CA 1
ATOM 662 C C . PRO A 1 83 ? 0.497 1.951 -11.851 1.00 94.75 83 PRO A C 1
ATOM 664 O O . PRO A 1 83 ? -0.661 1.766 -12.233 1.00 94.75 83 PRO A O 1
ATOM 667 N N . ILE A 1 84 ? 1.298 0.959 -11.458 1.00 95.88 84 ILE A N 1
ATOM 668 C CA . ILE A 1 84 ? 0.948 -0.459 -11.586 1.00 95.88 84 ILE A CA 1
ATOM 669 C C . ILE A 1 84 ? 1.187 -1.245 -10.289 1.00 95.88 84 ILE A C 1
ATOM 671 O O . ILE A 1 84 ? 2.217 -1.871 -10.082 1.00 95.88 84 ILE A O 1
ATOM 675 N N . ASP A 1 85 ? 0.185 -1.297 -9.409 1.00 96.12 85 ASP A N 1
ATOM 676 C CA . ASP A 1 85 ? 0.283 -2.071 -8.155 1.00 96.12 85 ASP A CA 1
ATOM 677 C C . ASP A 1 85 ? 0.453 -3.589 -8.378 1.00 96.12 85 ASP A C 1
ATOM 679 O O . ASP A 1 85 ? 0.870 -4.297 -7.463 1.00 96.12 85 ASP A O 1
ATOM 683 N N . PHE A 1 86 ? 0.173 -4.097 -9.586 1.00 97.56 86 PHE A N 1
ATOM 684 C CA . PHE A 1 86 ? 0.418 -5.500 -9.939 1.00 97.56 86 PHE A CA 1
ATOM 685 C C . PHE A 1 86 ? 1.899 -5.892 -9.816 1.00 97.56 86 PHE A C 1
ATOM 687 O O . PHE A 1 86 ? 2.193 -7.022 -9.441 1.00 97.56 86 PHE A O 1
ATOM 694 N N . PHE A 1 87 ? 2.817 -4.937 -9.994 1.00 97.88 87 PHE A N 1
ATOM 695 C CA . PHE A 1 87 ? 4.249 -5.103 -9.728 1.00 97.88 87 PHE A CA 1
ATOM 696 C C . PHE A 1 87 ? 4.551 -5.615 -8.312 1.00 97.88 87 PHE A C 1
ATOM 698 O O . PHE A 1 87 ? 5.496 -6.367 -8.106 1.00 97.88 87 PHE A O 1
ATOM 705 N N . PHE A 1 88 ? 3.736 -5.239 -7.322 1.00 97.50 88 PHE A N 1
ATOM 706 C CA . PHE A 1 88 ? 3.885 -5.713 -5.945 1.00 97.50 88 PHE A CA 1
ATOM 707 C C . PHE A 1 88 ? 3.152 -7.027 -5.664 1.00 97.50 88 PHE A C 1
ATOM 709 O O . PHE A 1 88 ? 3.345 -7.606 -4.597 1.00 97.50 88 PHE A O 1
ATOM 716 N N . MET A 1 89 ? 2.278 -7.471 -6.570 1.00 98.31 89 MET A N 1
ATOM 717 C CA . MET A 1 89 ? 1.556 -8.740 -6.444 1.00 98.31 89 MET A CA 1
ATOM 718 C C . MET A 1 89 ? 2.345 -9.892 -7.051 1.00 98.31 89 MET A C 1
ATOM 720 O O . MET A 1 89 ? 2.300 -10.990 -6.509 1.00 98.31 89 MET A O 1
ATOM 724 N N . ASP A 1 90 ? 3.036 -9.635 -8.156 1.00 98.25 90 ASP A N 1
ATOM 725 C CA . ASP A 1 90 ? 3.918 -10.575 -8.834 1.00 98.25 90 ASP A CA 1
ATOM 726 C C . ASP A 1 90 ? 5.351 -10.398 -8.311 1.00 98.25 90 ASP A C 1
ATOM 728 O O . ASP A 1 90 ? 5.994 -9.383 -8.577 1.00 98.25 90 ASP A O 1
ATOM 732 N N . LEU A 1 91 ? 5.853 -11.369 -7.551 1.00 98.06 91 LEU A N 1
ATOM 733 C CA . LEU A 1 91 ? 7.150 -11.338 -6.876 1.00 98.06 91 LEU A CA 1
ATOM 734 C C . LEU A 1 91 ? 8.235 -12.115 -7.639 1.00 98.06 91 LEU A C 1
ATOM 736 O O . LEU A 1 91 ? 9.414 -11.928 -7.336 1.00 98.06 91 LEU A O 1
ATOM 740 N N . ASP A 1 92 ? 7.868 -12.955 -8.613 1.00 97.00 92 ASP A N 1
ATOM 741 C CA . ASP A 1 92 ? 8.794 -13.815 -9.365 1.00 97.00 92 ASP A CA 1
ATOM 742 C C . ASP A 1 92 ? 8.794 -13.605 -10.897 1.00 97.00 92 ASP A C 1
ATOM 744 O O . ASP A 1 92 ? 9.530 -14.275 -11.627 1.00 97.00 92 ASP A O 1
ATOM 748 N N . GLY A 1 93 ? 8.022 -12.637 -11.386 1.00 96.88 93 GLY A N 1
ATOM 749 C CA . GLY A 1 93 ? 8.031 -12.131 -12.755 1.00 96.88 93 GLY A CA 1
ATOM 750 C C . GLY A 1 93 ? 9.174 -11.156 -13.051 1.00 96.88 93 GLY A C 1
ATOM 751 O O . GLY A 1 93 ? 9.784 -10.557 -12.159 1.00 96.88 93 GLY A O 1
ATOM 752 N N . GLU A 1 94 ? 9.446 -10.967 -14.337 1.00 97.50 94 GLU A N 1
ATOM 753 C CA . GLU A 1 94 ? 10.520 -10.115 -14.850 1.00 97.50 94 GLU A CA 1
ATOM 754 C C . GLU A 1 94 ? 9.927 -8.831 -15.434 1.00 97.50 94 GLU A C 1
ATOM 756 O O . GLU A 1 94 ? 9.205 -8.877 -16.433 1.00 97.50 94 GLU A O 1
ATOM 761 N N . TRP A 1 95 ? 10.250 -7.691 -14.826 1.00 97.19 95 TRP A N 1
ATOM 762 C CA . TRP A 1 95 ? 9.813 -6.361 -15.250 1.00 97.19 95 TRP A CA 1
ATOM 763 C C . TRP A 1 95 ? 10.969 -5.643 -15.941 1.00 97.19 95 TRP A C 1
ATOM 765 O O . TRP A 1 95 ? 12.067 -5.565 -15.388 1.00 97.19 95 TRP A O 1
ATOM 775 N N . ILE A 1 96 ? 10.745 -5.169 -17.165 1.00 96.69 96 ILE A N 1
ATOM 776 C CA . ILE A 1 96 ? 11.811 -4.701 -18.052 1.00 96.69 96 ILE A CA 1
ATOM 777 C C . ILE A 1 96 ? 11.572 -3.240 -18.420 1.00 96.69 96 ILE A C 1
ATOM 779 O O . ILE A 1 96 ? 10.514 -2.902 -18.939 1.00 96.69 96 ILE A O 1
ATOM 783 N N . ASP A 1 97 ? 12.582 -2.416 -18.171 1.00 95.31 97 ASP A N 1
ATOM 784 C CA . ASP A 1 97 ? 12.729 -1.043 -18.655 1.00 95.31 97 ASP A CA 1
ATOM 785 C C . ASP A 1 97 ? 13.837 -1.076 -19.727 1.00 95.31 97 ASP A C 1
ATOM 787 O O . ASP A 1 97 ? 15.004 -1.360 -19.430 1.00 95.31 97 ASP A O 1
ATOM 791 N N . TYR A 1 98 ? 13.456 -0.957 -20.999 1.00 93.81 98 TYR A N 1
ATOM 792 C CA . TYR A 1 98 ? 14.353 -1.121 -22.143 1.00 93.81 98 TYR A CA 1
ATOM 793 C C . TYR A 1 98 ? 15.179 0.126 -22.438 1.00 93.81 98 TYR A C 1
ATOM 795 O O . TYR A 1 98 ? 16.267 -0.007 -23.016 1.00 93.81 98 TYR A O 1
ATOM 803 N N . ASP A 1 99 ? 14.661 1.313 -22.133 1.00 93.25 99 ASP A N 1
ATOM 804 C CA . ASP A 1 99 ? 15.317 2.586 -22.428 1.00 93.25 99 ASP A CA 1
ATOM 805 C C . ASP A 1 99 ? 15.876 3.311 -21.190 1.00 93.25 99 ASP A C 1
ATOM 807 O O . ASP A 1 99 ? 16.539 4.344 -21.339 1.00 93.25 99 ASP A O 1
ATOM 811 N N . GLU A 1 100 ? 15.771 2.668 -20.024 1.00 93.56 100 GLU A N 1
ATOM 812 C CA . GLU A 1 100 ? 16.315 3.065 -18.723 1.00 93.56 100 GLU A CA 1
ATOM 813 C C . GLU A 1 100 ? 15.757 4.413 -18.235 1.00 93.56 100 GLU A C 1
ATOM 815 O O . GLU A 1 100 ? 16.471 5.207 -17.604 1.00 93.56 100 GLU A O 1
ATOM 820 N N . ASP A 1 101 ? 14.494 4.702 -18.555 1.00 92.75 101 ASP A N 1
ATOM 821 C CA . ASP A 1 101 ? 13.830 5.952 -18.189 1.00 92.75 101 ASP A CA 1
ATOM 822 C C . ASP A 1 101 ? 13.103 5.902 -16.828 1.00 92.75 101 ASP A C 1
ATOM 824 O O . ASP A 1 101 ? 12.699 6.945 -16.294 1.00 92.75 101 ASP A O 1
ATOM 828 N N . GLY A 1 102 ? 13.062 4.719 -16.209 1.00 93.00 102 GLY A N 1
ATOM 829 C CA . GLY A 1 102 ? 12.449 4.448 -14.914 1.00 93.00 102 GLY A CA 1
ATOM 830 C C . GLY A 1 102 ? 11.032 3.888 -15.001 1.00 93.00 102 GLY A C 1
ATOM 831 O O . GLY A 1 102 ? 10.385 3.755 -13.954 1.00 93.00 102 GLY A O 1
ATOM 832 N N . TYR A 1 103 ? 10.537 3.582 -16.201 1.00 95.50 103 TYR A N 1
ATOM 833 C CA . TYR A 1 103 ? 9.223 3.000 -16.424 1.00 95.50 103 TYR A CA 1
ATOM 834 C C . TYR A 1 103 ? 9.323 1.625 -17.095 1.00 95.50 103 TYR A C 1
ATOM 836 O O . TYR A 1 103 ? 10.161 1.362 -17.945 1.00 95.50 103 TYR A O 1
ATOM 844 N N . TYR A 1 104 ? 8.442 0.708 -16.702 1.00 96.56 104 TYR A N 1
ATOM 845 C CA . TYR A 1 104 ? 8.437 -0.646 -17.245 1.00 96.56 104 TYR A CA 1
ATOM 846 C C . TYR A 1 104 ? 7.701 -0.726 -18.588 1.00 96.56 104 TYR A C 1
ATOM 848 O O . TYR A 1 104 ? 6.490 -0.481 -18.658 1.00 96.56 104 TYR A O 1
ATOM 856 N N . ASP A 1 105 ? 8.422 -1.157 -19.621 1.00 94.50 105 ASP A N 1
ATOM 857 C CA . ASP A 1 105 ? 7.936 -1.398 -20.982 1.00 94.50 105 ASP A CA 1
ATOM 858 C C . ASP A 1 105 ? 7.288 -2.772 -21.162 1.00 94.50 105 ASP A C 1
ATOM 860 O O . ASP A 1 105 ? 6.363 -2.940 -21.961 1.00 94.50 105 ASP A O 1
ATOM 864 N N . ASP A 1 106 ? 7.829 -3.783 -20.479 1.00 94.50 106 ASP A N 1
ATOM 865 C CA . ASP A 1 106 ? 7.439 -5.176 -20.675 1.00 94.50 106 ASP A CA 1
ATOM 866 C C . ASP A 1 106 ? 7.458 -5.960 -19.362 1.00 94.50 106 ASP A C 1
ATOM 868 O O . ASP A 1 106 ? 8.172 -5.641 -18.407 1.00 94.50 106 ASP A O 1
ATOM 872 N N . HIS A 1 107 ? 6.652 -7.015 -19.333 1.00 96.25 107 HIS A N 1
ATOM 873 C CA . HIS A 1 107 ? 6.496 -7.914 -18.202 1.00 96.25 107 HIS A CA 1
ATOM 874 C C . HIS A 1 107 ? 6.454 -9.356 -18.711 1.00 96.25 107 HIS A C 1
ATOM 876 O O . HIS A 1 107 ? 5.572 -9.751 -19.478 1.00 96.25 107 HIS A O 1
ATOM 882 N N . THR A 1 108 ? 7.457 -10.145 -18.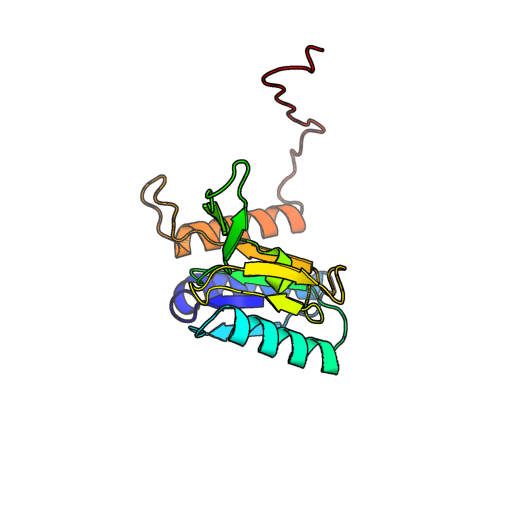325 1.00 96.94 108 THR A N 1
ATOM 883 C CA . THR A 1 108 ? 7.686 -11.504 -18.833 1.00 96.94 108 THR A CA 1
ATOM 884 C C . THR A 1 108 ? 7.990 -12.490 -17.702 1.00 96.94 108 THR A C 1
ATOM 886 O O . THR A 1 108 ? 8.032 -12.127 -16.532 1.00 96.94 108 THR A O 1
ATOM 889 N N . GLY A 1 109 ? 8.214 -13.766 -18.037 1.00 95.94 109 GLY A N 1
ATOM 890 C CA . GLY A 1 109 ? 8.464 -14.805 -17.036 1.00 95.94 109 GLY A CA 1
ATOM 891 C C . GLY A 1 109 ? 7.163 -15.323 -16.426 1.00 95.94 109 GLY A C 1
ATOM 892 O O . GLY A 1 109 ? 6.277 -15.761 -17.166 1.00 95.94 109 GLY A O 1
ATOM 893 N N . SER A 1 110 ? 7.085 -15.332 -15.095 1.00 96.38 110 SER A N 1
ATOM 894 C CA . SER A 1 110 ? 5.827 -15.545 -14.376 1.00 96.38 110 SER A CA 1
ATOM 895 C C . SER A 1 110 ? 4.939 -14.313 -14.531 1.00 96.38 110 SER A C 1
ATOM 897 O O . SER A 1 110 ? 5.441 -13.196 -14.550 1.00 96.38 110 SER A O 1
ATOM 899 N N . LEU A 1 111 ? 3.639 -14.530 -14.727 1.00 96.56 111 LEU A N 1
ATOM 900 C CA . LEU A 1 111 ? 2.660 -13.461 -14.966 1.00 96.56 111 LEU A CA 1
ATOM 901 C C . LEU A 1 111 ? 1.478 -13.533 -13.990 1.00 96.56 111 LEU A C 1
ATOM 903 O O . LEU A 1 111 ? 0.492 -12.813 -14.151 1.00 96.56 111 LEU A O 1
ATOM 907 N N . GLU A 1 112 ? 1.513 -14.471 -13.045 1.00 97.12 112 GLU A N 1
ATOM 908 C CA . GLU A 1 112 ? 0.450 -14.665 -12.063 1.00 97.12 112 GLU A CA 1
ATOM 909 C C . GLU A 1 112 ? 0.820 -13.923 -10.772 1.00 97.12 112 GLU A C 1
ATOM 911 O O . GLU A 1 112 ? 1.988 -13.890 -10.405 1.00 97.12 112 GLU A O 1
ATOM 916 N N . PRO A 1 113 ? -0.148 -13.325 -10.057 1.00 97.69 113 PRO A N 1
ATOM 917 C CA . PRO A 1 113 ? 0.143 -12.725 -8.762 1.00 97.69 113 PRO A CA 1
ATOM 918 C C . PRO A 1 113 ? 0.479 -13.806 -7.724 1.00 97.69 113 PRO A C 1
ATOM 920 O O . PRO A 1 113 ? -0.297 -14.746 -7.528 1.00 97.69 113 PRO A O 1
ATOM 923 N N . ASP A 1 114 ? 1.570 -13.612 -6.990 1.00 98.38 114 ASP A N 1
ATOM 924 C CA . ASP A 1 114 ? 1.987 -14.443 -5.857 1.00 98.38 114 ASP A CA 1
ATOM 925 C C . ASP A 1 114 ? 1.265 -14.078 -4.559 1.00 98.38 114 ASP A C 1
ATOM 927 O O . ASP A 1 114 ? 1.031 -14.936 -3.705 1.00 98.38 114 ASP A O 1
ATOM 931 N N . ILE A 1 115 ? 0.916 -12.799 -4.388 1.00 98.44 115 ILE A N 1
ATOM 932 C CA . ILE A 1 115 ? 0.276 -12.272 -3.177 1.00 98.44 115 ILE A CA 1
ATOM 933 C C . ILE A 1 115 ? -0.901 -11.353 -3.501 1.00 98.44 115 ILE A C 1
ATOM 935 O O . ILE A 1 115 ? -1.092 -10.892 -4.625 1.00 98.44 115 ILE A O 1
ATOM 939 N N . VAL A 1 116 ? -1.695 -11.036 -2.477 1.00 98.12 116 VAL A N 1
ATOM 940 C CA . VAL A 1 116 ? -2.719 -9.989 -2.571 1.00 98.12 116 VAL A CA 1
ATOM 941 C C . VAL A 1 116 ? -2.157 -8.696 -2.003 1.00 98.12 116 VAL A C 1
ATOM 943 O O . VAL A 1 116 ? -1.746 -8.658 -0.844 1.00 98.12 116 VAL A O 1
ATOM 946 N N . PHE A 1 117 ? -2.200 -7.627 -2.792 1.00 97.81 117 PHE A N 1
ATOM 947 C CA . PHE A 1 117 ? -1.724 -6.305 -2.400 1.00 97.81 117 PHE A CA 1
ATOM 948 C C . PHE A 1 117 ? -2.855 -5.272 -2.449 1.00 97.81 117 PHE A C 1
ATOM 950 O O . PHE A 1 117 ? -3.721 -5.311 -3.323 1.00 97.81 117 PHE A O 1
ATOM 957 N N . GLY A 1 118 ? -2.842 -4.327 -1.514 1.00 95.81 118 GLY A N 1
ATOM 958 C CA . GLY A 1 118 ? -3.702 -3.152 -1.543 1.00 95.81 118 GLY A CA 1
ATOM 959 C C . GLY A 1 118 ? -2.995 -1.929 -0.975 1.00 95.81 118 GLY A C 1
ATOM 960 O O . GLY A 1 118 ? -2.152 -2.043 -0.083 1.00 95.81 118 GLY A O 1
ATOM 961 N N . ARG A 1 119 ? -3.373 -0.748 -1.467 1.00 94.06 119 ARG A N 1
ATOM 962 C CA . ARG A 1 119 ? -2.792 0.530 -1.056 1.00 94.06 119 ARG A CA 1
ATOM 963 C C . ARG A 1 119 ? -3.837 1.424 -0.395 1.00 94.06 119 ARG A C 1
ATOM 965 O O . ARG A 1 119 ? -4.928 1.626 -0.924 1.00 94.06 119 ARG A O 1
ATOM 972 N N . LEU A 1 120 ? -3.475 1.997 0.746 1.00 95.31 120 LEU A N 1
ATOM 973 C CA . LEU A 1 120 ? -4.187 3.081 1.409 1.00 95.31 120 LEU A CA 1
ATOM 974 C C . LEU A 1 120 ? -3.317 4.342 1.336 1.00 95.31 120 LEU A C 1
ATOM 976 O O . LEU A 1 120 ? -2.567 4.653 2.259 1.00 95.31 120 LEU A O 1
ATOM 980 N N . ALA A 1 121 ? -3.406 5.032 0.200 1.00 91.06 121 ALA A N 1
ATOM 981 C CA . ALA A 1 121 ? -2.662 6.250 -0.109 1.00 91.06 121 ALA A CA 1
ATOM 982 C C . ALA A 1 121 ? -3.597 7.463 -0.033 1.00 91.06 121 ALA A C 1
ATOM 984 O O . ALA A 1 121 ? -4.387 7.692 -0.951 1.00 91.06 121 ALA A O 1
ATOM 985 N N . ALA A 1 122 ? -3.533 8.222 1.064 1.00 93.00 122 ALA A N 1
ATOM 986 C CA . ALA A 1 122 ? -4.402 9.381 1.275 1.00 93.00 122 ALA A CA 1
ATOM 987 C C . ALA A 1 122 ? -3.662 10.728 1.187 1.00 93.00 122 ALA A C 1
ATOM 989 O O . ALA A 1 122 ? -4.323 11.761 1.141 1.00 93.00 122 ALA A O 1
ATOM 990 N N . TYR A 1 123 ? -2.331 10.736 1.053 1.00 90.00 123 TYR A N 1
ATOM 991 C CA . TYR A 1 123 ? -1.499 11.940 0.902 1.00 90.00 123 TYR A CA 1
ATOM 992 C C . TYR A 1 123 ? -1.898 12.872 -0.256 1.00 90.00 123 TYR A C 1
ATOM 994 O O . TYR A 1 123 ? -1.658 14.076 -0.198 1.00 90.00 123 TYR A O 1
ATOM 1002 N N . THR A 1 124 ? -2.545 12.356 -1.307 1.00 88.44 124 THR A N 1
ATOM 1003 C CA . THR A 1 124 ? -3.025 13.174 -2.440 1.00 88.44 124 THR A CA 1
ATOM 1004 C C . THR A 1 124 ? -4.386 13.832 -2.189 1.00 88.44 124 THR A C 1
ATOM 1006 O O . THR A 1 124 ? -4.841 14.657 -2.987 1.00 88.44 124 THR A O 1
ATOM 1009 N N . LEU A 1 125 ? -5.061 13.483 -1.092 1.00 88.62 125 LEU A N 1
ATOM 1010 C CA . LEU A 1 125 ? -6.412 13.926 -0.777 1.00 88.62 125 LEU A CA 1
ATOM 1011 C C . LEU A 1 125 ? -6.369 15.099 0.206 1.00 88.62 125 LEU A C 1
ATOM 1013 O O . LEU A 1 125 ? -5.849 14.991 1.305 1.00 88.62 125 LEU A O 1
ATOM 1017 N N . THR A 1 126 ? -6.983 16.219 -0.177 1.00 79.06 126 THR A N 1
ATOM 1018 C CA . THR A 1 126 ? -7.103 17.427 0.670 1.00 79.06 126 THR A CA 1
ATOM 1019 C C . THR A 1 126 ? -8.559 17.792 0.970 1.00 79.06 126 THR A C 1
ATOM 1021 O O . THR A 1 126 ? -8.876 18.901 1.418 1.00 79.06 126 THR A O 1
ATOM 1024 N N . TYR A 1 127 ? -9.487 16.873 0.680 1.00 73.69 127 TYR A N 1
ATOM 1025 C CA . TYR A 1 127 ? -10.916 17.118 0.832 1.00 73.69 127 TYR A CA 1
ATOM 1026 C C . TYR A 1 127 ? -11.263 17.450 2.286 1.00 73.69 127 TYR A C 1
ATOM 1028 O O . TYR A 1 127 ? -10.872 16.745 3.209 1.00 73.69 127 TYR A O 1
ATOM 1036 N N . GLY A 1 128 ? -12.025 18.528 2.486 1.00 77.56 128 GLY A N 1
ATOM 1037 C CA . GLY A 1 128 ? -12.468 18.935 3.820 1.00 77.56 128 GLY A CA 1
ATOM 1038 C C . GLY A 1 128 ? -11.355 19.448 4.739 1.00 77.56 128 GLY A C 1
ATOM 1039 O O . GLY A 1 128 ? -11.607 19.585 5.929 1.00 77.56 128 GLY A O 1
ATOM 1040 N N . SER A 1 129 ? -10.167 19.759 4.200 1.00 83.12 129 SER A N 1
ATOM 1041 C CA . SER A 1 129 ? -8.982 20.172 4.970 1.00 83.12 129 SER A CA 1
ATOM 1042 C C . SER A 1 129 ? -8.407 19.096 5.895 1.00 83.12 129 SER A C 1
ATOM 1044 O O . SER A 1 129 ? -7.585 19.438 6.741 1.00 83.12 129 SER A O 1
ATOM 1046 N N . SER A 1 130 ? -8.799 17.832 5.717 1.00 88.06 130 SER A N 1
ATOM 1047 C CA . SER A 1 130 ? -8.170 16.725 6.430 1.00 88.06 130 SER A CA 1
ATOM 1048 C C . SER A 1 130 ? -6.785 16.425 5.884 1.00 88.06 130 SER A C 1
ATOM 1050 O O . SER A 1 130 ? -6.555 16.516 4.675 1.00 88.06 130 SER A O 1
ATOM 1052 N N . ASP A 1 131 ? -5.880 16.068 6.789 1.00 93.06 131 ASP A N 1
ATOM 1053 C CA . ASP A 1 131 ? -4.572 15.530 6.437 1.00 93.06 131 ASP A CA 1
ATOM 1054 C C . ASP A 1 131 ? -4.627 14.008 6.215 1.00 93.06 131 ASP A C 1
ATOM 1056 O O . ASP A 1 131 ? -5.656 13.351 6.410 1.00 93.06 131 ASP A O 1
ATOM 1060 N N . GLU A 1 132 ? -3.512 13.440 5.756 1.00 94.62 132 GLU A N 1
ATOM 1061 C CA . GLU A 1 132 ? -3.419 12.008 5.478 1.00 94.62 132 GLU A CA 1
ATOM 1062 C C . GLU A 1 132 ? -3.707 11.154 6.719 1.00 94.62 132 GLU A C 1
ATOM 1064 O O . GLU A 1 132 ? -4.425 10.155 6.620 1.00 94.62 132 GLU A O 1
ATOM 1069 N N . ALA A 1 133 ? -3.190 11.544 7.887 1.00 95.88 133 ALA A N 1
ATOM 1070 C CA . ALA A 1 133 ? -3.358 10.783 9.117 1.00 95.88 133 ALA A CA 1
ATOM 1071 C C . ALA A 1 133 ? -4.830 10.728 9.537 1.00 95.88 133 ALA A C 1
ATOM 1073 O O . ALA A 1 133 ? -5.336 9.656 9.880 1.00 95.88 133 ALA A O 1
ATOM 1074 N N . GLU A 1 134 ? -5.547 11.850 9.456 1.00 95.44 134 GLU A N 1
ATOM 1075 C CA . GLU A 1 134 ? -6.989 11.898 9.700 1.00 95.44 134 GLU A CA 1
ATOM 1076 C C . GLU A 1 134 ? -7.756 10.978 8.741 1.00 95.44 134 GLU A C 1
ATOM 1078 O O . GLU A 1 134 ? -8.613 10.201 9.170 1.00 95.44 134 GLU A O 1
ATOM 1083 N N . LEU A 1 135 ? -7.446 11.021 7.443 1.00 95.88 135 LEU A N 1
ATOM 1084 C CA . LEU A 1 135 ? -8.128 10.204 6.435 1.00 95.88 135 LEU A CA 1
ATOM 1085 C C . LEU A 1 135 ? -7.862 8.704 6.614 1.00 95.88 135 LEU A C 1
ATOM 1087 O O . LEU A 1 135 ? -8.790 7.898 6.489 1.00 95.88 135 LEU A O 1
ATOM 1091 N N . VAL A 1 136 ? -6.626 8.325 6.940 1.00 96.88 136 VAL A N 1
ATOM 1092 C CA . VAL A 1 136 ? -6.254 6.934 7.227 1.00 96.88 136 VAL A CA 1
ATOM 1093 C C . VAL A 1 136 ? -6.954 6.439 8.489 1.00 96.88 136 VAL A C 1
ATOM 1095 O O . VAL A 1 136 ? -7.588 5.384 8.450 1.00 96.88 136 VAL A O 1
ATOM 1098 N N . ASN A 1 137 ? -6.933 7.211 9.578 1.00 97.31 137 ASN A N 1
ATOM 1099 C CA . ASN A 1 137 ? -7.640 6.855 10.810 1.00 97.31 137 ASN A CA 1
ATOM 1100 C C . ASN A 1 137 ? -9.150 6.679 10.567 1.00 97.31 137 ASN A C 1
ATOM 1102 O O . ASN A 1 137 ? -9.727 5.675 10.983 1.00 97.31 137 ASN A O 1
ATOM 1106 N N . HIS A 1 138 ? -9.779 7.575 9.799 1.00 95.38 138 HIS A N 1
ATOM 1107 C CA . HIS A 1 138 ? -11.187 7.437 9.415 1.00 95.38 138 HIS A CA 1
ATOM 1108 C C . HIS A 1 138 ? -11.468 6.195 8.557 1.00 95.38 138 HIS A C 1
ATOM 1110 O O . HIS A 1 138 ? -12.533 5.580 8.677 1.00 95.38 138 HIS A O 1
ATOM 1116 N N . TYR A 1 139 ? -10.549 5.817 7.665 1.00 96.00 139 TYR A N 1
ATOM 1117 C CA . TYR A 1 139 ? -10.681 4.577 6.904 1.00 96.00 139 TYR A CA 1
ATOM 1118 C C . TYR A 1 139 ? -10.632 3.350 7.827 1.00 96.00 139 TYR A C 1
ATOM 1120 O O . TYR A 1 139 ? -11.479 2.461 7.697 1.00 96.00 139 TYR A O 1
ATOM 1128 N N . LEU A 1 140 ? -9.694 3.321 8.780 1.00 97.75 140 LEU A N 1
ATOM 1129 C CA . LEU A 1 140 ? -9.577 2.239 9.760 1.00 97.75 140 LEU A CA 1
ATOM 1130 C C . LEU A 1 140 ? -10.828 2.148 10.643 1.00 97.75 140 LEU A C 1
ATOM 1132 O O . LEU A 1 140 ? -11.369 1.055 10.799 1.00 97.75 140 LEU A O 1
ATOM 1136 N N . ASP A 1 141 ? -11.357 3.278 11.123 1.00 97.06 141 ASP A N 1
ATOM 1137 C CA . ASP A 1 141 ? -12.619 3.330 11.877 1.00 97.06 141 ASP A CA 1
ATOM 1138 C C . ASP A 1 141 ? -13.791 2.756 11.076 1.00 97.06 141 ASP A C 1
ATOM 1140 O O . ASP A 1 141 ? -14.574 1.954 11.583 1.00 97.06 141 ASP A O 1
ATOM 1144 N N . LYS A 1 142 ? -13.895 3.111 9.791 1.00 95.19 142 LYS A N 1
ATOM 1145 C CA . LYS A 1 142 ? -14.936 2.579 8.903 1.00 95.19 142 LYS A CA 1
ATOM 1146 C C . LYS A 1 142 ? -14.813 1.066 8.728 1.00 95.19 142 LYS A C 1
ATOM 1148 O O . LYS A 1 142 ? -15.826 0.366 8.728 1.00 95.19 142 LYS A O 1
ATOM 1153 N N . ASN A 1 143 ? -13.590 0.559 8.577 1.00 95.56 143 ASN A N 1
ATOM 1154 C CA . ASN A 1 143 ? -13.349 -0.874 8.451 1.00 95.56 143 ASN A CA 1
ATOM 1155 C C . ASN A 1 143 ? -13.684 -1.618 9.752 1.00 95.56 143 ASN A C 1
ATOM 1157 O O . ASN A 1 143 ? -14.371 -2.638 9.710 1.00 95.56 143 ASN A O 1
ATOM 1161 N N . LEU A 1 144 ? -13.269 -1.073 10.899 1.00 97.00 144 LEU A N 1
ATOM 1162 C CA . LEU A 1 144 ? -13.594 -1.595 12.226 1.00 97.00 144 LEU A CA 1
ATOM 1163 C C . LEU A 1 144 ? -15.104 -1.645 12.457 1.00 97.00 144 LEU A C 1
ATOM 1165 O O . LEU A 1 144 ? -15.622 -2.699 12.817 1.00 97.00 144 LEU A O 1
ATOM 1169 N N . ALA A 1 145 ? -15.817 -0.552 12.183 1.00 95.12 145 ALA A N 1
ATOM 1170 C CA . ALA A 1 145 ? -17.269 -0.492 12.321 1.00 95.12 145 ALA A CA 1
ATOM 1171 C C . ALA A 1 145 ? -17.967 -1.548 11.450 1.00 95.12 145 ALA A C 1
ATOM 1173 O O . ALA A 1 145 ? -18.911 -2.208 11.889 1.00 95.12 145 ALA A O 1
ATOM 1174 N N . TYR A 1 146 ? -17.487 -1.752 10.218 1.00 92.69 146 TYR A N 1
ATOM 1175 C CA . TYR A 1 146 ? -18.007 -2.801 9.344 1.00 92.69 146 TYR A CA 1
ATOM 1176 C C . TYR A 1 146 ? -17.745 -4.205 9.914 1.00 92.69 146 TYR A C 1
ATOM 1178 O O . TYR A 1 146 ? -18.680 -4.992 10.047 1.00 92.69 146 TYR A O 1
ATOM 1186 N N . ARG A 1 147 ? -16.503 -4.512 10.318 1.00 92.06 147 ARG A N 1
ATOM 1187 C CA . ARG A 1 147 ? -16.118 -5.820 10.886 1.00 92.06 147 ARG A CA 1
ATOM 1188 C C . ARG A 1 147 ? -16.849 -6.153 12.184 1.00 92.06 147 ARG A C 1
ATOM 1190 O O . ARG A 1 147 ? -17.263 -7.291 12.378 1.00 92.06 147 ARG A O 1
ATOM 1197 N N . ARG A 1 148 ? -17.048 -5.159 13.050 1.00 93.25 148 ARG A N 1
ATOM 1198 C CA . ARG A 1 148 ? -17.749 -5.298 14.337 1.00 93.25 148 ARG A CA 1
ATOM 1199 C C . ARG A 1 148 ? -19.273 -5.383 14.188 1.00 93.25 148 ARG A C 1
ATOM 1201 O O . ARG A 1 148 ? -19.968 -5.582 15.182 1.00 93.25 148 ARG A O 1
ATOM 1208 N N . GLY A 1 149 ? -19.806 -5.244 12.971 1.00 90.56 149 GLY A N 1
ATOM 1209 C CA . GLY A 1 149 ? -21.249 -5.246 12.722 1.00 90.56 149 GLY A CA 1
ATOM 1210 C C . GLY A 1 149 ? -21.960 -3.989 13.235 1.00 90.56 149 GLY A C 1
ATOM 1211 O O . GLY A 1 149 ? -23.169 -4.011 13.455 1.00 90.56 149 GLY A O 1
ATOM 1212 N N . GLU A 1 150 ? -21.226 -2.893 13.434 1.00 93.06 150 GLU A N 1
ATOM 1213 C CA . GLU A 1 150 ? -21.771 -1.594 13.851 1.00 93.06 150 GLU A CA 1
ATOM 1214 C C . GLU A 1 150 ? -22.467 -0.880 12.680 1.00 93.06 150 GLU A C 1
ATOM 1216 O O . GLU A 1 150 ? -23.350 -0.045 12.883 1.00 93.06 150 GLU A O 1
ATOM 1221 N N . VAL A 1 151 ? -22.125 -1.254 11.442 1.00 87.50 151 VAL A N 1
ATOM 1222 C CA . VAL A 1 151 ? -22.849 -0.845 10.232 1.00 87.50 151 VAL A CA 1
ATOM 1223 C C . VAL A 1 151 ? -24.087 -1.732 10.067 1.00 87.50 151 VAL A C 1
ATOM 1225 O O . VAL A 1 151 ? -24.061 -2.764 9.402 1.00 87.50 151 VAL A O 1
ATOM 1228 N N . THR A 1 152 ? -25.185 -1.331 10.702 1.00 75.62 152 THR A N 1
ATOM 1229 C CA . THR A 1 152 ? -26.424 -2.126 10.788 1.00 75.62 152 THR A CA 1
ATOM 1230 C C . THR A 1 152 ? -27.394 -1.920 9.620 1.00 75.62 152 THR A C 1
ATOM 1232 O O . THR A 1 152 ? -28.309 -2.721 9.438 1.00 75.62 152 THR A O 1
ATOM 1235 N N . GLU A 1 153 ? -27.187 -0.888 8.796 1.00 77.44 153 GLU A N 1
ATOM 1236 C CA . GLU A 1 153 ? -28.052 -0.529 7.662 1.00 77.44 153 GLU A CA 1
ATOM 1237 C C . GLU A 1 153 ? -27.328 -0.658 6.311 1.00 77.44 153 GLU A C 1
ATOM 1239 O O . GLU A 1 153 ? -27.311 0.265 5.494 1.00 77.44 153 GLU A O 1
ATOM 1244 N N . VAL A 1 154 ? -26.720 -1.816 6.042 1.00 76.00 154 VAL A N 1
ATOM 1245 C CA . VAL A 1 154 ? -26.248 -2.122 4.684 1.00 76.00 154 VAL A CA 1
ATOM 1246 C C . VAL A 1 154 ? -27.464 -2.471 3.829 1.00 76.00 154 VAL A C 1
ATOM 1248 O O . VAL A 1 154 ? -28.031 -3.557 3.927 1.00 76.00 154 VAL A O 1
ATOM 1251 N N . LEU A 1 155 ? -27.906 -1.527 2.999 1.00 78.44 155 LEU A N 1
ATOM 1252 C CA . LEU A 1 155 ? -28.960 -1.791 2.025 1.00 78.44 155 LEU A CA 1
ATOM 1253 C C . LEU A 1 155 ? -28.443 -2.807 0.995 1.00 78.44 155 LEU A C 1
ATOM 1255 O O . LEU A 1 155 ? -27.359 -2.618 0.449 1.00 78.44 155 LEU A O 1
ATOM 1259 N N . GLU A 1 156 ? -29.233 -3.837 0.676 1.00 84.62 156 GLU A N 1
ATOM 1260 C CA . GLU A 1 156 ? -28.967 -4.787 -0.421 1.00 84.62 156 GLU A CA 1
ATOM 1261 C C . GLU A 1 156 ? -29.134 -4.097 -1.787 1.00 84.62 156 GLU A C 1
ATOM 1263 O O . GLU A 1 156 ? -30.076 -4.341 -2.544 1.00 84.62 156 GLU A O 1
ATOM 1268 N N . ARG A 1 157 ? -28.270 -3.125 -2.070 1.00 87.88 157 ARG A N 1
ATOM 1269 C CA . ARG A 1 157 ? -28.324 -2.270 -3.252 1.00 87.88 157 ARG A CA 1
ATOM 1270 C C . ARG A 1 157 ? -26.915 -2.060 -3.775 1.00 87.88 157 ARG A C 1
ATOM 1272 O O . ARG A 1 157 ? -25.990 -1.822 -3.007 1.00 87.88 157 ARG A O 1
ATOM 1279 N N . ALA A 1 158 ? -26.788 -2.084 -5.092 1.00 88.31 158 ALA A N 1
ATOM 1280 C CA . ALA A 1 158 ? -25.584 -1.690 -5.802 1.00 88.31 158 ALA A CA 1
ATOM 1281 C C . ALA A 1 158 ? -25.914 -0.509 -6.720 1.00 88.31 158 ALA A C 1
ATOM 1283 O O . ALA A 1 158 ? -27.045 -0.381 -7.196 1.00 88.31 158 ALA A O 1
ATOM 1284 N N . LEU A 1 159 ? -24.927 0.348 -6.964 1.00 90.00 159 LEU A N 1
ATOM 1285 C CA . LEU A 1 159 ? -24.998 1.385 -7.984 1.00 90.00 159 LEU A CA 1
ATOM 1286 C C . LEU A 1 159 ? -24.208 0.903 -9.200 1.00 90.00 159 LEU A C 1
ATOM 1288 O O . LEU A 1 159 ? -23.022 0.613 -9.083 1.00 90.00 159 LEU A O 1
ATOM 1292 N N . ALA A 1 160 ? -24.865 0.845 -10.353 1.00 90.75 160 ALA A N 1
ATOM 1293 C CA . ALA A 1 160 ? -24.208 0.69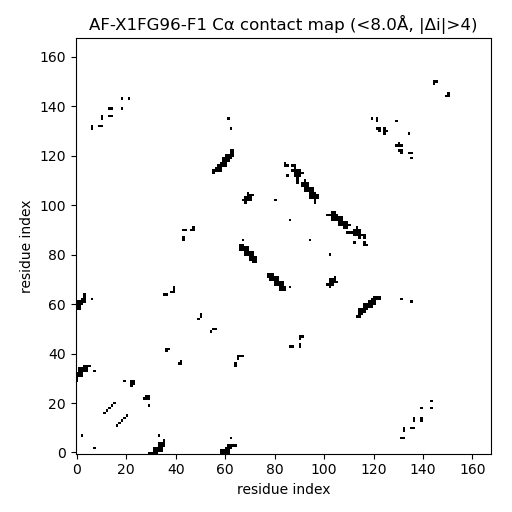0 -11.642 1.00 90.75 160 ALA A CA 1
ATOM 1294 C C . ALA A 1 160 ? -24.453 1.969 -12.448 1.00 90.75 160 ALA A C 1
ATOM 1296 O O . ALA A 1 160 ? -25.603 2.378 -12.618 1.00 90.75 160 ALA A O 1
ATOM 1297 N N . PHE A 1 161 ? -23.378 2.603 -12.908 1.00 87.94 161 PHE A N 1
ATOM 1298 C CA . PHE A 1 161 ? -23.425 3.734 -13.828 1.00 87.94 161 PHE A CA 1
ATOM 1299 C C . PHE A 1 161 ? -22.826 3.278 -15.161 1.00 87.94 161 PHE A C 1
ATOM 1301 O O . PHE A 1 161 ? -21.698 2.794 -15.187 1.00 87.94 161 PHE A O 1
ATOM 1308 N N . ILE A 1 162 ? -23.605 3.373 -16.238 1.00 88.00 162 ILE A N 1
ATOM 1309 C CA . ILE A 1 162 ? -23.207 3.003 -17.600 1.00 88.00 162 ILE A CA 1
ATOM 1310 C C . ILE A 1 162 ? -23.286 4.295 -18.409 1.00 88.00 162 ILE A C 1
ATOM 1312 O O . ILE A 1 162 ? -24.382 4.835 -18.546 1.00 88.00 162 ILE A O 1
ATOM 1316 N N . ASP A 1 163 ? -22.134 4.808 -18.844 1.00 79.94 163 ASP A N 1
ATOM 1317 C CA . ASP A 1 163 ? -22.028 6.120 -19.503 1.00 79.94 163 ASP A CA 1
ATOM 1318 C C . ASP A 1 163 ? -22.449 6.032 -20.981 1.00 79.94 163 ASP A C 1
ATOM 1320 O O . ASP A 1 163 ? -23.407 6.685 -21.381 1.00 79.94 163 ASP A O 1
ATOM 1324 N N . ASP A 1 164 ? -21.840 5.109 -21.739 1.00 75.62 164 ASP A N 1
ATOM 1325 C CA . ASP A 1 164 ? -22.195 4.771 -23.123 1.00 75.62 164 ASP A CA 1
ATOM 1326 C C . ASP A 1 164 ? -22.258 3.241 -23.279 1.00 75.62 164 ASP A C 1
ATOM 1328 O O . ASP A 1 164 ? -21.274 2.531 -23.046 1.00 75.62 164 ASP A O 1
ATOM 1332 N N . ASP A 1 165 ? -23.426 2.703 -23.638 1.00 65.62 165 ASP A N 1
ATOM 1333 C CA . ASP A 1 165 ? -23.562 1.297 -24.002 1.00 65.62 165 ASP A CA 1
ATOM 1334 C C . ASP A 1 165 ? -23.034 1.045 -25.424 1.00 65.62 165 ASP A C 1
ATOM 1336 O O . ASP A 1 165 ? -22.982 1.920 -26.281 1.00 65.62 165 ASP A O 1
ATOM 1340 N N . TRP A 1 166 ? -22.563 -0.178 -25.646 1.00 64.38 166 TRP A N 1
ATOM 1341 C CA . TRP A 1 166 ? -21.910 -0.664 -26.859 1.00 64.38 166 TRP A CA 1
ATOM 1342 C C . TRP A 1 166 ? -22.709 -0.354 -2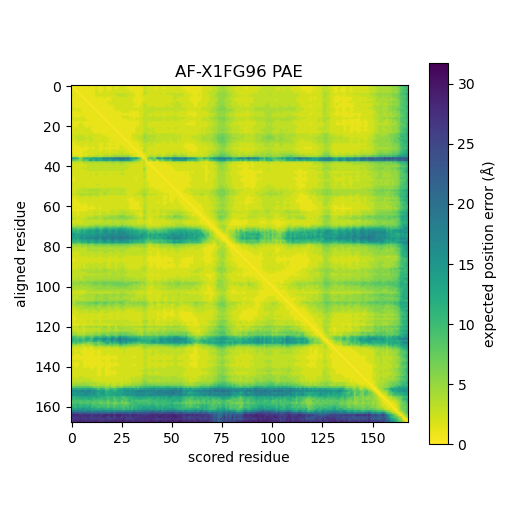8.143 1.00 64.38 166 TRP A C 1
ATOM 1344 O O . TRP A 1 166 ? -23.564 -1.140 -28.556 1.00 64.38 166 TRP A O 1
ATOM 1354 N N . PHE A 1 167 ? -22.395 0.752 -28.820 1.00 61.59 167 PHE A N 1
ATOM 1355 C CA . PHE A 1 167 ? -22.819 0.995 -30.199 1.00 61.59 167 PHE A CA 1
ATOM 1356 C C . PHE A 1 167 ? -21.799 0.373 -31.164 1.00 61.59 167 PHE A C 1
ATOM 1358 O O . PHE A 1 167 ? -20.640 0.785 -31.210 1.00 61.59 167 PHE A O 1
ATOM 1365 N N . TYR A 1 168 ? -22.251 -0.650 -31.897 1.00 55.69 168 TYR A N 1
ATOM 1366 C CA . TYR A 1 168 ? -21.544 -1.278 -33.022 1.00 55.69 168 TYR A CA 1
ATOM 1367 C C . TYR A 1 168 ? -21.546 -0.398 -34.276 1.00 55.69 168 TYR A C 1
ATOM 1369 O O . TYR A 1 168 ? -22.575 0.274 -34.526 1.00 55.69 168 TYR A O 1
#

Foldseek 3Di:
DEEEQVLCVLQVCLVVVPQQVLCVVVVHDDDYHYDNDDAPVRVLQVLLVVCVPPNEDEEEYEEDDDFAWAWDDPDPPDTDIDGDCLSSQASPWDFDDPPPPRHTHDIDDDDDGRYHYYYHYCCVPCPPNDHRSRVVSVVSVVVSCVSVCVPVDPPPDDDDDDPDDDDD

Solvent-accessible surface area (backbone atoms only — not comparable to full-atom values): 10169 Å² total; per-residue (Å²): 60,42,30,22,47,84,54,38,82,67,34,40,67,57,42,63,73,46,50,48,53,49,40,45,73,74,71,40,90,83,60,82,47,72,38,78,74,88,52,48,63,61,53,36,50,56,48,36,58,49,32,76,75,70,48,78,56,73,43,41,40,37,42,75,66,77,72,45,34,31,45,54,53,95,52,96,92,48,76,46,76,43,77,42,73,62,62,66,13,29,63,76,40,45,77,37,49,88,84,72,81,78,41,30,68,46,78,42,86,51,88,62,67,63,40,50,67,48,77,51,68,37,71,89,49,59,73,92,77,40,50,38,49,58,52,50,45,53,50,50,51,52,50,49,34,51,75,72,55,68,60,78,80,76,68,100,71,82,89,85,86,80,91,76,77,93,79,129

Organism: NCBI:txid412755